Protein AF-A0A1Q3WP38-F1 (afdb_monomer_lite)

Radius of gyration: 19.01 Å; chains: 1; bounding box: 45×33×52 Å

Sequence (84 aa):
MIPTEPQTRFSHTLPELRFSLSLLYVGRFLLGMHNAAPTDEERVQAFDDHIETVTDELVATELLHEAAVLAGDILPNTSPENPV

pLDDT: mean 84.51, std 16.99, range [38.12, 98.25]

Secondary structure (DSSP, 8-state):
-PPPPPP-TTTTHHHHHHHHHHHHHHHHHHHHHH-SSTT-HHHHHHHHHHHHHHHHHHHHHHHHHHHHHHHT-PPP--------

Structure (mmCIF, N/CA/C/O backbone):
data_AF-A0A1Q3WP38-F1
#
_entry.id   AF-A0A1Q3WP38-F1
#
loop_
_atom_site.group_PDB
_atom_site.id
_atom_site.type_symbol
_atom_site.label_atom_id
_atom_site.label_alt_id
_atom_site.label_comp_id
_atom_site.label_asym_id
_atom_site.label_entity_id
_atom_site.label_seq_id
_atom_site.pdbx_PDB_ins_code
_atom_site.Cartn_x
_atom_site.Cartn_y
_atom_site.Cartn_z
_atom_site.occupancy
_atom_site.B_iso_or_equiv
_atom_site.auth_seq_id
_atom_site.auth_comp_id
_atom_site.auth_asym_id
_atom_site.auth_atom_id
_atom_site.pdbx_PDB_model_num
ATOM 1 N N . MET A 1 1 ? 23.944 15.870 -5.981 1.00 38.12 1 MET A N 1
ATOM 2 C CA . MET A 1 1 ? 22.746 15.498 -6.758 1.00 38.12 1 MET A CA 1
ATOM 3 C C . MET A 1 1 ? 21.991 14.485 -5.926 1.00 38.12 1 MET A C 1
ATOM 5 O O . MET A 1 1 ? 22.596 13.489 -5.555 1.00 38.12 1 MET A O 1
ATOM 9 N N . ILE A 1 2 ? 20.752 14.783 -5.532 1.00 42.19 2 ILE A N 1
ATOM 10 C CA . ILE A 1 2 ? 19.884 13.789 -4.889 1.00 42.19 2 ILE A CA 1
ATOM 11 C C . ILE A 1 2 ? 19.559 12.774 -5.992 1.00 42.19 2 ILE A C 1
ATOM 13 O O . ILE A 1 2 ? 19.095 13.216 -7.044 1.00 42.19 2 ILE A O 1
ATOM 17 N N . PRO A 1 3 ? 19.872 11.479 -5.836 1.00 50.56 3 PRO A N 1
ATOM 18 C CA . PRO A 1 3 ? 19.485 10.481 -6.822 1.00 50.56 3 PRO A CA 1
ATOM 19 C C . PRO A 1 3 ? 17.960 10.509 -6.942 1.00 50.56 3 PRO A C 1
ATOM 21 O O . PRO A 1 3 ? 17.264 10.322 -5.947 1.00 50.56 3 PRO A O 1
ATOM 24 N N . THR A 1 4 ? 17.438 10.818 -8.125 1.00 67.69 4 THR A N 1
ATOM 25 C CA . THR A 1 4 ? 16.010 10.680 -8.408 1.00 67.69 4 THR A CA 1
ATOM 26 C C . THR A 1 4 ? 15.673 9.195 -8.415 1.00 67.69 4 THR A C 1
ATOM 28 O O . THR A 1 4 ? 16.333 8.420 -9.108 1.00 67.69 4 THR A O 1
ATOM 31 N N . GLU A 1 5 ? 14.672 8.793 -7.630 1.00 77.50 5 GLU A N 1
ATOM 32 C CA . GLU A 1 5 ? 14.140 7.429 -7.680 1.00 77.50 5 GLU A CA 1
ATOM 33 C C . GLU A 1 5 ? 13.724 7.084 -9.121 1.00 77.50 5 GLU A C 1
ATOM 35 O O . GLU A 1 5 ? 13.097 7.921 -9.791 1.00 77.50 5 GLU A O 1
ATOM 40 N N . PRO A 1 6 ? 14.075 5.881 -9.614 1.00 84.69 6 PRO A N 1
ATOM 41 C CA . PRO A 1 6 ? 13.694 5.442 -10.948 1.00 84.69 6 PRO A CA 1
ATOM 42 C C . PRO A 1 6 ? 12.169 5.452 -11.081 1.00 84.69 6 PRO A C 1
ATOM 44 O O . PRO A 1 6 ? 11.449 4.928 -10.237 1.00 84.69 6 PRO A O 1
ATOM 47 N N . GLN A 1 7 ? 11.665 6.068 -12.147 1.00 90.94 7 GLN A N 1
ATOM 48 C CA . GLN A 1 7 ? 10.229 6.154 -12.397 1.00 90.94 7 GLN A CA 1
ATOM 49 C C . GLN A 1 7 ? 9.779 4.964 -13.235 1.00 90.94 7 GLN A C 1
ATOM 51 O O . GLN A 1 7 ? 10.367 4.658 -14.262 1.00 90.94 7 GLN A O 1
ATOM 56 N N . THR A 1 8 ? 8.705 4.310 -12.823 1.00 93.12 8 THR A N 1
ATOM 57 C CA . THR A 1 8 ? 8.051 3.218 -13.555 1.00 93.12 8 THR A CA 1
ATOM 58 C C . THR A 1 8 ? 6.581 3.571 -13.737 1.00 93.12 8 THR A C 1
ATOM 60 O O . THR A 1 8 ? 6.069 4.497 -13.101 1.00 93.12 8 THR A O 1
ATOM 63 N N . ARG A 1 9 ? 5.843 2.779 -14.518 1.00 92.12 9 ARG A N 1
ATOM 64 C CA . ARG A 1 9 ? 4.380 2.921 -14.598 1.00 92.12 9 ARG A CA 1
ATOM 65 C C . ARG A 1 9 ? 3.664 2.786 -13.245 1.00 92.12 9 ARG A C 1
ATOM 67 O O . ARG A 1 9 ? 2.553 3.279 -13.128 1.00 92.12 9 ARG A O 1
ATOM 74 N N . PHE A 1 10 ? 4.284 2.170 -12.237 1.00 92.62 10 PHE A N 1
ATOM 75 C CA . PHE A 1 10 ? 3.711 1.967 -10.899 1.00 92.62 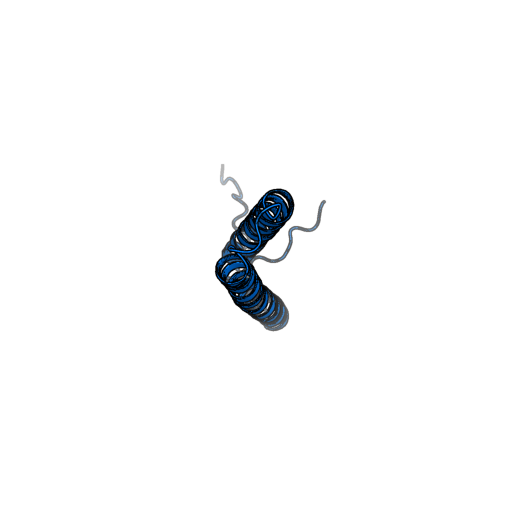10 PHE A CA 1
ATOM 76 C C . PHE A 1 10 ? 4.041 3.099 -9.914 1.00 92.62 10 PHE A C 1
ATOM 78 O O . PHE A 1 10 ? 3.408 3.223 -8.870 1.00 92.62 10 PHE A O 1
ATOM 85 N N . SER A 1 11 ? 5.005 3.962 -10.249 1.00 89.88 11 SER A N 1
ATOM 86 C CA . SER A 1 11 ? 5.525 4.984 -9.331 1.00 89.88 11 SER A CA 1
ATOM 87 C C . SER A 1 11 ? 4.492 6.047 -8.954 1.00 89.88 11 SER A C 1
ATOM 89 O O . SER A 1 11 ? 4.562 6.594 -7.861 1.00 89.88 11 SER A O 1
ATOM 91 N N . HIS A 1 12 ? 3.518 6.325 -9.826 1.00 91.31 12 HIS A N 1
ATOM 92 C CA . HIS A 1 12 ? 2.462 7.303 -9.548 1.00 91.31 12 HIS A CA 1
ATOM 93 C C . HIS A 1 12 ? 1.425 6.795 -8.535 1.00 91.31 12 HIS A C 1
ATOM 95 O O . HIS A 1 12 ? 0.855 7.589 -7.796 1.00 91.31 12 HIS A O 1
ATOM 101 N N . THR A 1 13 ? 1.205 5.479 -8.476 1.00 92.88 13 THR A N 1
ATOM 102 C CA . THR A 1 13 ? 0.189 4.856 -7.616 1.00 92.88 13 THR A CA 1
ATOM 103 C C . THR A 1 13 ? 0.680 4.713 -6.171 1.00 92.88 13 THR A C 1
ATOM 105 O O . THR A 1 13 ? -0.105 4.803 -5.230 1.00 92.88 13 THR A O 1
ATOM 108 N N . LEU A 1 14 ? 1.993 4.550 -5.966 1.00 93.31 14 LEU A N 1
ATOM 109 C CA . LEU A 1 14 ? 2.585 4.356 -4.636 1.00 93.31 14 LEU A CA 1
ATOM 110 C C . LEU A 1 14 ? 2.312 5.512 -3.649 1.00 93.31 14 LEU A C 1
ATOM 112 O O . LEU A 1 14 ? 1.901 5.230 -2.520 1.00 93.31 14 LEU A O 1
ATOM 116 N N . PRO A 1 15 ? 2.496 6.803 -4.008 1.00 94.88 15 PRO A N 1
ATOM 117 C CA . PRO A 1 15 ? 2.157 7.911 -3.117 1.00 94.88 15 PRO A CA 1
ATOM 118 C C . PRO A 1 15 ? 0.677 7.943 -2.735 1.00 94.88 15 PRO A C 1
ATOM 120 O O . PRO A 1 15 ? 0.355 8.218 -1.580 1.00 94.88 15 PRO A O 1
ATOM 123 N N . GLU A 1 16 ? -0.212 7.644 -3.684 1.00 94.38 16 GLU A N 1
ATOM 124 C CA . GLU A 1 16 ? -1.657 7.644 -3.456 1.00 94.38 16 GLU A CA 1
ATOM 125 C C . GLU A 1 16 ? -2.059 6.537 -2.479 1.00 94.38 16 GLU A C 1
ATOM 127 O O . GLU A 1 16 ? -2.756 6.811 -1.504 1.00 94.38 16 GLU A O 1
ATOM 132 N N . LEU A 1 17 ? -1.553 5.313 -2.663 1.00 95.44 17 LEU A N 1
ATOM 133 C CA . LEU A 1 17 ? -1.817 4.192 -1.754 1.00 95.44 17 LEU A CA 1
ATOM 134 C C . LEU A 1 17 ? -1.290 4.457 -0.338 1.00 95.44 17 LEU A C 1
ATOM 136 O O . LEU A 1 17 ? -2.004 4.241 0.642 1.00 95.44 17 LEU A O 1
ATOM 140 N N . ARG A 1 18 ? -0.075 5.008 -0.209 1.00 96.62 18 ARG A N 1
ATOM 141 C CA . ARG A 1 18 ? 0.504 5.389 1.094 1.00 96.62 18 ARG A CA 1
ATOM 142 C C . ARG A 1 18 ? -0.309 6.484 1.788 1.00 96.62 18 ARG A C 1
ATOM 144 O O . ARG A 1 18 ? -0.508 6.439 3.006 1.00 96.62 18 ARG A O 1
ATOM 151 N N . PHE A 1 19 ? -0.786 7.468 1.028 1.00 96.94 19 PHE A N 1
ATOM 152 C CA . PHE A 1 19 ? -1.639 8.528 1.556 1.00 96.94 19 PHE A CA 1
ATOM 153 C C . PHE A 1 19 ? -2.997 7.984 2.014 1.00 96.94 19 PHE A C 1
ATOM 155 O O . PHE A 1 19 ? -3.410 8.252 3.144 1.00 96.94 19 PHE A O 1
ATOM 162 N N . SER A 1 20 ? -3.650 7.164 1.188 1.00 95.94 20 SER A N 1
ATOM 163 C CA . SER A 1 20 ? -4.911 6.496 1.524 1.00 95.94 20 SER A CA 1
ATOM 164 C C . SER A 1 20 ? -4.784 5.668 2.801 1.00 95.94 20 SER A C 1
ATOM 166 O O . SER A 1 20 ? -5.579 5.837 3.725 1.00 95.94 20 SER A O 1
ATOM 168 N N . LEU A 1 21 ? -3.731 4.854 2.915 1.00 97.06 21 LEU A N 1
ATOM 169 C CA . LEU A 1 21 ? -3.466 4.047 4.106 1.00 97.06 21 LEU A CA 1
ATOM 170 C C . LEU A 1 21 ? -3.277 4.915 5.363 1.00 97.06 21 LEU A C 1
ATOM 172 O O . LEU A 1 21 ? -3.806 4.598 6.429 1.00 97.06 21 LEU A O 1
ATOM 176 N N . SER A 1 22 ? -2.592 6.056 5.236 1.00 97.31 22 SER A N 1
ATOM 177 C CA . SER A 1 22 ? -2.421 7.012 6.340 1.00 97.31 22 SER A CA 1
ATOM 178 C C . SER A 1 22 ? -3.764 7.561 6.835 1.00 97.31 22 SER A C 1
ATOM 180 O O . SER A 1 22 ? -3.998 7.636 8.042 1.00 97.31 22 SER A O 1
ATOM 182 N N . LEU A 1 23 ? -4.671 7.912 5.917 1.00 96.75 23 LEU A N 1
ATOM 183 C CA . LEU A 1 23 ? -6.017 8.375 6.266 1.00 96.75 23 LEU A CA 1
ATOM 184 C C . LEU A 1 23 ? -6.852 7.281 6.936 1.00 96.75 23 LEU A C 1
ATOM 186 O O . LEU A 1 23 ? -7.572 7.574 7.892 1.00 96.75 23 LEU A O 1
ATOM 190 N N . LEU A 1 24 ? -6.738 6.031 6.481 1.00 95.62 24 LEU A N 1
ATOM 191 C CA . LEU A 1 24 ? -7.441 4.903 7.091 1.00 95.62 24 LEU A CA 1
ATOM 192 C C . LEU A 1 24 ? -6.984 4.659 8.528 1.00 95.62 24 LEU A C 1
ATOM 194 O O . LEU A 1 24 ? -7.829 4.518 9.411 1.00 95.62 24 LEU A O 1
ATOM 198 N N . TYR A 1 25 ? -5.676 4.708 8.798 1.00 95.31 25 TYR A N 1
ATOM 199 C CA . TYR A 1 25 ? -5.168 4.605 10.167 1.00 95.31 25 TYR A CA 1
ATOM 200 C C . TYR A 1 25 ? -5.645 5.754 11.061 1.00 95.31 25 TYR A C 1
ATOM 202 O O . TYR A 1 25 ? -6.010 5.517 12.215 1.00 95.31 25 TYR A O 1
ATOM 210 N N . VAL A 1 26 ? -5.705 6.986 10.544 1.00 95.31 26 VAL A N 1
ATOM 211 C CA . VAL A 1 26 ? -6.274 8.124 11.287 1.00 95.31 26 VAL A CA 1
ATOM 212 C C . VAL A 1 26 ? -7.759 7.896 11.577 1.00 95.31 26 VAL A C 1
ATOM 214 O O . VAL A 1 26 ? -8.189 8.064 12.717 1.00 95.31 26 VAL A O 1
ATOM 217 N N . GLY A 1 27 ? -8.542 7.471 10.583 1.00 92.25 27 GLY A N 1
ATOM 218 C CA . GLY A 1 27 ? -9.961 7.155 10.759 1.00 92.25 27 GLY A CA 1
ATOM 219 C C . GLY A 1 27 ? -10.183 6.060 11.803 1.00 92.25 27 GLY A C 1
ATOM 220 O O . GLY A 1 27 ? -10.985 6.226 12.724 1.00 92.25 27 GLY A O 1
ATOM 221 N N . ARG A 1 28 ? -9.395 4.985 11.729 1.00 91.62 28 ARG A N 1
ATOM 222 C CA . ARG A 1 28 ? -9.418 3.872 12.680 1.00 91.62 28 ARG A CA 1
ATOM 223 C C . ARG A 1 28 ? -9.051 4.297 14.102 1.00 91.62 28 ARG A C 1
ATOM 225 O O . ARG A 1 28 ? -9.668 3.828 15.062 1.00 91.62 28 ARG A O 1
ATOM 232 N N . PHE A 1 29 ? -8.076 5.194 14.248 1.00 90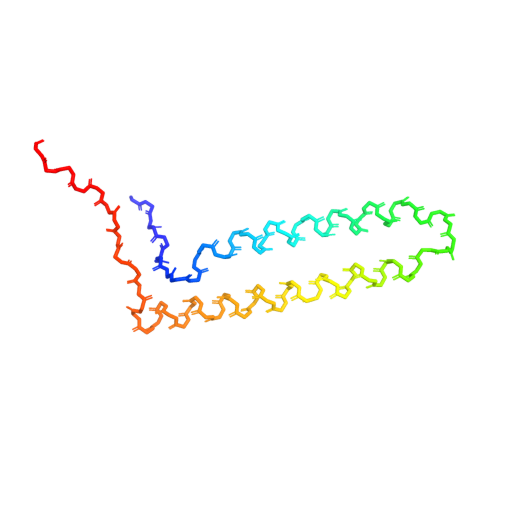.75 29 PHE A N 1
ATOM 233 C CA . PHE A 1 29 ? -7.698 5.777 15.534 1.00 90.75 29 PHE A CA 1
ATOM 234 C C . PHE A 1 29 ? -8.834 6.620 16.131 1.00 90.75 29 PHE A C 1
ATOM 236 O O . PHE A 1 29 ? -9.192 6.431 17.294 1.00 90.75 29 PHE A O 1
ATOM 243 N N . LEU A 1 30 ? -9.449 7.499 15.331 1.00 89.88 30 LEU A N 1
ATOM 244 C CA . LEU A 1 30 ? -10.573 8.334 15.767 1.00 89.88 30 LEU A CA 1
ATOM 245 C C . LEU A 1 30 ? -11.787 7.493 16.184 1.00 89.88 30 LEU A C 1
ATOM 247 O O . LEU A 1 30 ? -12.424 7.799 17.191 1.00 89.88 30 LEU A O 1
ATOM 251 N N . LEU A 1 31 ? -12.069 6.405 15.463 1.00 85.94 31 LEU A N 1
ATOM 252 C CA . LEU A 1 31 ? -13.115 5.450 15.832 1.00 85.94 31 LEU A CA 1
ATOM 253 C C . LEU A 1 31 ? -12.814 4.786 17.186 1.00 85.94 31 LEU A C 1
ATOM 255 O O . LEU A 1 31 ? -13.684 4.702 18.049 1.00 85.94 31 LEU A O 1
ATOM 259 N N . GLY A 1 32 ? -11.552 4.413 17.424 1.00 83.19 32 GLY A N 1
ATOM 260 C CA . GLY A 1 32 ? -11.094 3.889 18.713 1.00 83.19 32 GLY A CA 1
ATOM 261 C C . GLY A 1 32 ? -11.291 4.861 19.883 1.00 83.19 32 GLY A C 1
ATOM 262 O O . GLY A 1 32 ? -11.616 4.428 20.986 1.00 83.19 32 GLY A O 1
ATOM 263 N N . MET A 1 33 ? -11.165 6.170 19.648 1.00 82.25 33 MET A N 1
ATOM 264 C CA . MET A 1 33 ? -11.471 7.199 20.652 1.00 82.25 33 MET A CA 1
ATOM 265 C C . MET A 1 33 ? -12.979 7.363 20.905 1.00 82.25 33 MET A C 1
ATOM 267 O O . MET A 1 33 ? -13.367 7.830 21.975 1.00 82.25 33 MET A O 1
ATOM 271 N N . HIS A 1 34 ? -13.829 6.994 19.938 1.00 72.19 34 HIS A N 1
ATOM 272 C CA . HIS A 1 34 ? -15.288 7.089 20.038 1.00 72.19 34 HIS A CA 1
ATOM 273 C C . HIS A 1 34 ? -15.939 5.883 20.739 1.00 72.19 34 HIS A C 1
ATOM 275 O O . HIS A 1 34 ? -17.071 5.997 21.209 1.00 72.19 34 HIS A O 1
ATOM 281 N N . ASN A 1 35 ? -15.218 4.762 20.883 1.00 59.06 35 ASN A N 1
ATOM 282 C CA . ASN A 1 35 ? -15.677 3.482 21.451 1.00 59.06 35 ASN A CA 1
ATOM 283 C C . ASN A 1 35 ? -16.012 3.492 22.966 1.00 59.06 35 ASN A C 1
ATOM 285 O O . ASN A 1 35 ? -15.882 2.484 23.655 1.00 59.06 35 ASN A O 1
ATOM 289 N N . ALA A 1 36 ? -16.530 4.599 23.501 1.00 56.12 36 ALA A N 1
ATOM 290 C CA . ALA A 1 36 ? -17.230 4.620 24.786 1.00 56.12 36 ALA A CA 1
ATOM 291 C C . ALA A 1 36 ? -18.597 3.890 24.743 1.00 56.12 36 ALA A C 1
ATOM 293 O O . ALA A 1 36 ? -19.250 3.771 25.780 1.00 56.12 36 ALA A O 1
ATOM 294 N N . ALA A 1 37 ? -19.036 3.391 23.577 1.00 57.06 37 ALA A N 1
ATOM 295 C CA . ALA A 1 37 ? -20.275 2.634 23.401 1.00 57.06 37 ALA A CA 1
ATOM 296 C C . ALA A 1 37 ? -20.020 1.265 22.719 1.00 57.06 37 ALA A C 1
ATOM 298 O O . ALA A 1 37 ? -19.375 1.217 21.675 1.00 57.06 37 ALA A O 1
ATOM 299 N N . PRO A 1 38 ? -20.558 0.150 23.250 1.00 57.91 38 PRO A N 1
ATOM 300 C CA . PRO A 1 38 ? -20.269 -1.227 22.811 1.00 57.91 38 PRO A CA 1
ATOM 301 C C . PRO A 1 38 ? -20.980 -1.654 21.505 1.00 57.91 38 PRO A C 1
ATOM 303 O O . PRO A 1 38 ? -21.347 -2.810 21.351 1.00 57.91 38 PRO A O 1
ATOM 306 N N . THR A 1 39 ? -21.252 -0.728 20.578 1.00 60.69 39 THR A N 1
ATOM 307 C CA . THR A 1 39 ? -22.100 -0.977 19.384 1.00 60.69 39 THR A CA 1
ATOM 308 C C . THR A 1 39 ? -21.401 -0.777 18.036 1.00 60.69 39 THR A C 1
ATOM 310 O O . THR A 1 39 ? -22.051 -0.942 17.010 1.00 60.69 39 THR A O 1
ATOM 313 N N . ASP A 1 40 ? -20.098 -0.474 18.009 1.00 72.50 40 ASP A N 1
ATOM 314 C CA . ASP A 1 40 ? -19.367 -0.142 16.768 1.00 72.50 40 ASP A CA 1
ATOM 315 C C . ASP A 1 40 ? -18.351 -1.217 16.313 1.00 72.50 40 ASP A C 1
ATOM 317 O O . ASP A 1 40 ? -17.562 -0.970 15.403 1.00 72.50 40 ASP A O 1
ATOM 321 N N . GLU A 1 41 ? -18.372 -2.424 16.897 1.00 81.25 41 GLU A N 1
ATOM 322 C CA . GLU A 1 41 ? -17.419 -3.508 16.573 1.00 81.25 41 GLU A CA 1
ATOM 323 C C . GLU A 1 41 ? -17.421 -3.896 15.084 1.00 81.25 41 GLU A C 1
ATOM 325 O O . GLU A 1 41 ? -16.361 -4.088 14.497 1.00 81.25 41 GLU A O 1
ATOM 330 N N . GLU A 1 42 ? -18.590 -3.935 14.440 1.00 84.94 42 GLU A N 1
ATOM 331 C CA . GLU A 1 42 ? -18.704 -4.250 13.008 1.00 84.94 42 GLU A CA 1
ATOM 332 C C . GLU A 1 42 ? -18.068 -3.165 12.124 1.00 84.94 42 GLU A C 1
ATOM 334 O O . GLU A 1 42 ? -17.400 -3.469 11.137 1.00 84.94 42 GLU A O 1
ATOM 339 N N . ARG A 1 43 ? -18.207 -1.884 12.497 1.00 83.75 43 ARG A N 1
ATOM 340 C CA . ARG A 1 43 ? -17.569 -0.778 11.764 1.00 83.75 43 ARG A CA 1
ATOM 341 C C . ARG A 1 43 ? -16.064 -0.762 11.960 1.00 83.75 43 ARG A C 1
ATOM 343 O O . ARG A 1 43 ? -15.331 -0.458 11.025 1.00 83.75 43 ARG A O 1
ATOM 350 N N . VAL A 1 44 ? -15.617 -1.076 13.173 1.00 88.06 44 VAL A N 1
ATOM 351 C CA . VAL A 1 44 ? -14.199 -1.240 13.490 1.00 88.06 44 VAL A CA 1
ATOM 352 C C . VAL A 1 44 ? -13.593 -2.337 12.617 1.00 88.06 44 VAL A C 1
ATOM 354 O O . VAL A 1 44 ? -12.581 -2.085 11.967 1.00 88.06 44 VAL A O 1
ATOM 357 N N . GLN A 1 45 ? -14.253 -3.495 12.536 1.00 90.19 45 GLN A N 1
ATOM 358 C CA . GLN A 1 45 ? -13.805 -4.600 11.693 1.00 90.19 45 GLN A CA 1
ATOM 359 C C . GLN A 1 45 ? -13.776 -4.208 10.211 1.00 90.19 45 GLN A C 1
ATOM 361 O O . GLN A 1 45 ? -12.785 -4.461 9.541 1.00 90.19 45 GLN A O 1
ATOM 366 N N . ALA A 1 46 ? -14.798 -3.507 9.711 1.00 90.25 46 ALA A N 1
ATOM 367 C CA . ALA A 1 46 ? -14.821 -3.050 8.321 1.00 90.25 46 ALA A CA 1
ATOM 368 C C . ALA A 1 46 ? -13.655 -2.100 7.976 1.00 90.25 46 ALA A C 1
ATOM 370 O O . ALA A 1 46 ? -1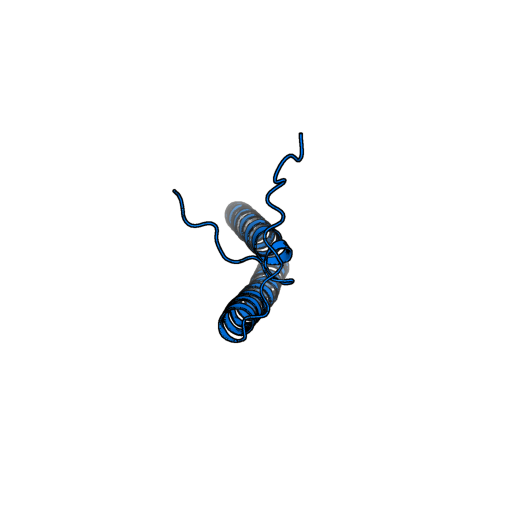3.140 -2.132 6.858 1.00 90.25 46 ALA A O 1
ATOM 371 N N . PHE A 1 47 ? -13.224 -1.254 8.920 1.00 92.50 47 PHE A N 1
ATOM 372 C CA . PHE A 1 47 ? -12.016 -0.442 8.745 1.00 92.50 47 PHE A CA 1
ATOM 373 C C . PHE A 1 47 ? -10.753 -1.301 8.718 1.00 92.50 47 PHE A C 1
ATOM 375 O O . PHE A 1 47 ? -9.886 -1.050 7.885 1.00 92.50 47 PHE A O 1
ATOM 382 N N . ASP A 1 48 ? -10.650 -2.290 9.606 1.00 94.62 48 ASP A N 1
ATOM 383 C CA . ASP A 1 48 ? -9.495 -3.188 9.672 1.00 94.62 48 ASP A CA 1
ATOM 384 C C . ASP A 1 48 ? -9.366 -4.021 8.378 1.00 94.62 48 ASP A C 1
ATOM 386 O O . ASP A 1 48 ? -8.291 -4.039 7.779 1.00 94.62 48 ASP A O 1
ATOM 390 N N . ASP A 1 49 ? -10.471 -4.571 7.863 1.00 96.50 49 ASP A N 1
ATOM 391 C CA . ASP A 1 49 ? -10.516 -5.296 6.581 1.00 96.50 49 ASP A CA 1
ATOM 392 C C . ASP A 1 49 ? -10.109 -4.394 5.397 1.00 96.50 49 ASP A C 1
ATOM 394 O O . ASP A 1 49 ? -9.433 -4.812 4.449 1.00 96.50 49 ASP A O 1
ATOM 398 N N . HIS A 1 50 ? -10.511 -3.119 5.432 1.00 95.94 50 HIS A N 1
ATOM 399 C CA . HIS A 1 50 ? -10.159 -2.174 4.377 1.00 95.94 50 HIS A CA 1
ATOM 400 C C . HIS A 1 50 ? -8.687 -1.744 4.447 1.00 95.94 50 HIS A C 1
ATOM 402 O O . HIS A 1 50 ? -8.038 -1.613 3.408 1.00 95.94 50 HIS A O 1
ATOM 408 N N . ILE A 1 51 ? -8.143 -1.572 5.655 1.00 97.50 51 ILE A N 1
ATOM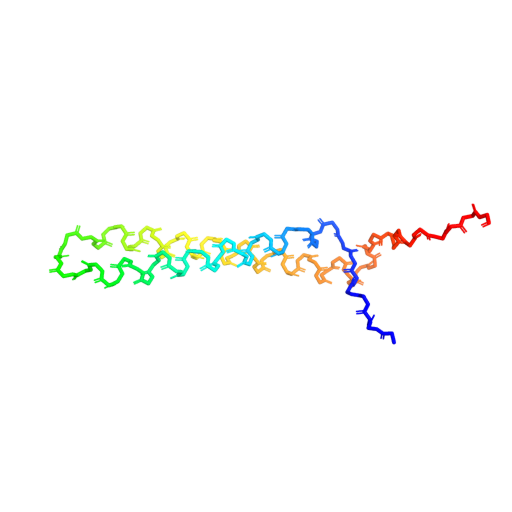 409 C CA . ILE A 1 51 ? -6.711 -1.340 5.875 1.00 97.50 51 ILE A CA 1
ATOM 410 C C . ILE A 1 51 ? -5.899 -2.511 5.322 1.00 97.50 51 ILE A C 1
ATOM 412 O O . ILE A 1 51 ? -4.914 -2.272 4.624 1.00 97.50 51 ILE A O 1
ATOM 416 N N . GLU A 1 52 ? -6.309 -3.752 5.590 1.00 98.25 52 GLU A N 1
ATOM 417 C CA . GLU A 1 52 ? -5.663 -4.952 5.045 1.00 98.25 52 GLU A CA 1
ATOM 418 C C . GLU A 1 52 ? -5.675 -4.932 3.511 1.00 98.25 52 GLU A C 1
ATOM 420 O O . GLU A 1 52 ? -4.619 -4.999 2.888 1.00 98.25 52 GLU A O 1
ATOM 425 N N . THR A 1 53 ? -6.841 -4.693 2.904 1.00 98.06 53 THR A N 1
ATOM 426 C CA . THR A 1 53 ? -6.991 -4.637 1.438 1.00 98.06 53 THR A CA 1
ATOM 427 C C . THR A 1 53 ? -6.058 -3.606 0.789 1.00 98.06 53 THR A C 1
ATOM 429 O O . THR A 1 53 ? -5.381 -3.905 -0.195 1.00 98.06 53 THR A O 1
ATOM 432 N N . VAL A 1 54 ? -5.996 -2.384 1.332 1.00 97.38 54 VAL A N 1
ATOM 433 C CA . VAL A 1 54 ? -5.123 -1.321 0.798 1.00 97.38 54 VAL A CA 1
ATOM 434 C C . VAL A 1 54 ? -3.647 -1.631 1.055 1.00 97.38 54 VAL A C 1
ATOM 436 O O . VAL A 1 54 ? -2.791 -1.286 0.240 1.00 97.38 54 VAL A O 1
ATOM 439 N N . THR A 1 55 ? -3.332 -2.296 2.168 1.00 98.06 55 THR A N 1
ATOM 440 C CA . THR A 1 55 ? -1.966 -2.739 2.476 1.00 98.06 55 THR A CA 1
ATOM 441 C C . THR A 1 55 ? -1.493 -3.793 1.476 1.00 98.06 55 THR A C 1
ATOM 443 O O . THR A 1 55 ? -0.384 -3.670 0.957 1.00 98.06 55 THR A O 1
ATOM 446 N N . ASP A 1 56 ? -2.331 -4.777 1.143 1.00 98.25 56 ASP A N 1
ATOM 447 C CA . ASP A 1 56 ? -2.025 -5.794 0.133 1.00 98.25 56 ASP A CA 1
ATOM 448 C C . ASP A 1 56 ? -1.772 -5.16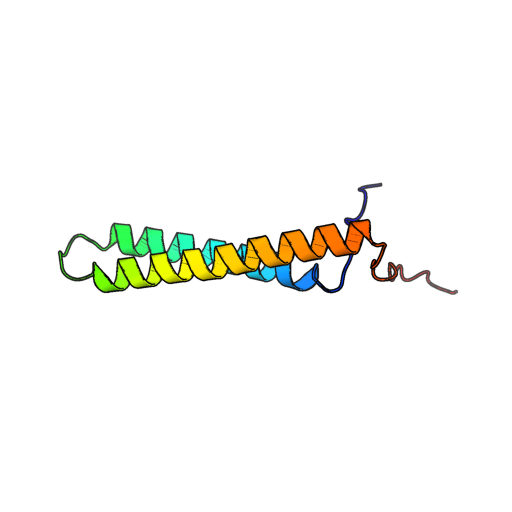6 -1.242 1.00 98.25 56 ASP A C 1
ATOM 450 O O . ASP A 1 56 ? -0.798 -5.504 -1.922 1.00 98.25 56 ASP A O 1
ATOM 454 N N . GLU A 1 57 ? -2.609 -4.204 -1.641 1.00 97.94 57 GLU A N 1
ATOM 455 C CA . GLU A 1 57 ? -2.439 -3.468 -2.895 1.00 97.94 57 GLU A CA 1
ATOM 456 C C . GLU A 1 57 ? -1.142 -2.647 -2.912 1.00 97.94 57 GLU A C 1
ATOM 458 O O . GLU A 1 57 ? -0.413 -2.657 -3.910 1.00 97.94 57 GLU A O 1
ATOM 463 N N . LEU A 1 58 ? -0.818 -1.971 -1.805 1.00 97.69 58 LEU A N 1
ATOM 464 C CA . LEU A 1 58 ? 0.428 -1.223 -1.659 1.00 97.69 58 LEU A CA 1
ATOM 465 C C . LEU A 1 58 ? 1.639 -2.143 -1.824 1.00 97.69 58 LEU A C 1
ATOM 467 O O . LEU A 1 58 ? 2.504 -1.862 -2.652 1.00 97.69 58 LEU A O 1
ATOM 471 N N . VAL A 1 59 ? 1.677 -3.262 -1.099 1.00 97.69 59 VAL A N 1
ATOM 472 C CA . VAL A 1 59 ? 2.788 -4.222 -1.161 1.00 97.69 59 VAL A CA 1
ATOM 473 C C . VAL A 1 59 ? 2.914 -4.828 -2.558 1.00 97.69 59 VAL A C 1
ATOM 475 O O . VAL A 1 59 ? 4.018 -4.909 -3.098 1.00 97.69 59 VAL A O 1
ATOM 478 N N . ALA A 1 60 ? 1.801 -5.213 -3.186 1.00 97.94 60 ALA A N 1
ATOM 479 C CA . ALA A 1 60 ? 1.816 -5.727 -4.553 1.00 97.94 60 ALA A CA 1
ATOM 480 C C . ALA A 1 60 ? 2.366 -4.687 -5.543 1.00 97.94 60 ALA A C 1
ATOM 482 O O . ALA A 1 60 ? 3.176 -5.020 -6.411 1.00 97.94 60 ALA A O 1
ATOM 483 N N . THR A 1 61 ? 1.973 -3.422 -5.392 1.00 97.38 61 THR A N 1
ATOM 484 C CA . THR A 1 61 ? 2.435 -2.323 -6.247 1.00 97.38 61 THR A CA 1
ATOM 485 C C . THR A 1 61 ? 3.919 -2.022 -6.029 1.00 97.38 61 THR A C 1
ATOM 487 O O . THR A 1 61 ? 4.635 -1.797 -7.004 1.00 97.38 61 THR A O 1
ATOM 490 N N . GLU A 1 62 ? 4.414 -2.070 -4.788 1.00 96.88 62 GLU A N 1
ATOM 491 C CA . GLU A 1 62 ? 5.843 -1.923 -4.476 1.00 96.88 62 GLU A CA 1
ATOM 492 C C . GLU A 1 62 ? 6.662 -3.057 -5.102 1.00 96.88 62 GLU A C 1
ATOM 494 O O . GLU A 1 62 ? 7.664 -2.802 -5.766 1.00 96.88 62 GLU A O 1
ATOM 499 N N . LEU A 1 63 ? 6.199 -4.305 -5.002 1.00 97.69 63 LEU A N 1
ATOM 500 C CA . LEU A 1 63 ? 6.865 -5.441 -5.646 1.00 97.69 63 LEU A CA 1
ATOM 501 C C . LEU A 1 63 ? 6.899 -5.305 -7.174 1.00 97.69 63 LEU A C 1
ATOM 503 O O . LEU A 1 63 ? 7.918 -5.603 -7.798 1.00 97.69 63 LEU A O 1
ATOM 507 N N . LEU A 1 64 ? 5.807 -4.842 -7.786 1.00 97.12 64 LEU A N 1
ATOM 508 C CA . LEU A 1 64 ? 5.748 -4.584 -9.226 1.00 97.12 64 LEU A CA 1
ATOM 509 C C . LEU A 1 64 ? 6.665 -3.432 -9.644 1.00 97.12 64 LEU A C 1
ATOM 511 O O . LEU A 1 64 ? 7.291 -3.508 -10.704 1.00 97.12 64 LEU A O 1
ATOM 515 N N . HIS A 1 65 ? 6.764 -2.391 -8.818 1.00 95.94 65 HIS A N 1
ATOM 516 C CA . HIS A 1 65 ? 7.695 -1.289 -9.012 1.00 95.94 65 HIS A CA 1
ATOM 517 C C . HIS A 1 65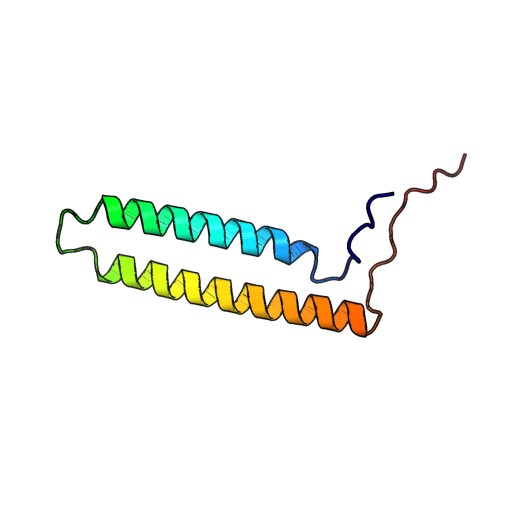 ? 9.144 -1.787 -9.018 1.00 95.94 65 HIS A C 1
ATOM 519 O O . HIS A 1 65 ? 9.847 -1.591 -10.008 1.00 95.94 65 HIS A O 1
ATOM 525 N N . GLU A 1 66 ? 9.562 -2.506 -7.977 1.00 95.75 66 GLU A N 1
ATOM 526 C CA . GLU A 1 66 ? 10.920 -3.050 -7.861 1.00 95.75 66 GLU A CA 1
ATOM 527 C C . GLU A 1 66 ? 11.240 -4.052 -8.980 1.00 95.75 66 GLU A C 1
ATOM 529 O O . GLU A 1 66 ? 12.330 -4.034 -9.555 1.00 95.75 66 GLU A O 1
ATOM 534 N N . ALA A 1 67 ? 10.276 -4.897 -9.359 1.00 96.62 67 ALA A N 1
ATOM 535 C CA . ALA A 1 67 ? 10.435 -5.821 -10.479 1.00 96.62 67 ALA A CA 1
ATOM 536 C C . ALA A 1 67 ? 10.615 -5.086 -11.818 1.00 96.62 67 ALA A C 1
ATOM 538 O O . ALA A 1 67 ? 11.442 -5.497 -12.634 1.00 96.62 67 ALA A O 1
ATOM 539 N N . ALA A 1 68 ? 9.877 -3.995 -12.045 1.00 95.00 68 ALA A N 1
ATOM 540 C CA . ALA A 1 68 ? 10.028 -3.161 -13.235 1.00 95.00 68 ALA A CA 1
ATOM 541 C C . ALA A 1 68 ? 11.395 -2.466 -13.264 1.00 95.00 68 ALA A C 1
ATOM 543 O O . ALA A 1 68 ? 12.072 -2.496 -14.291 1.00 95.00 68 ALA A O 1
ATOM 544 N N . VAL A 1 69 ? 11.848 -1.926 -12.128 1.00 94.69 69 VAL A N 1
ATOM 545 C CA . VAL A 1 69 ? 13.197 -1.356 -11.989 1.00 94.69 69 VAL A CA 1
ATOM 546 C C . VAL A 1 69 ? 14.262 -2.404 -12.317 1.00 94.69 69 VAL A C 1
ATOM 548 O O . VAL A 1 69 ? 15.153 -2.137 -13.124 1.00 94.69 69 VAL A O 1
ATOM 551 N N . LEU A 1 70 ? 14.146 -3.614 -11.762 1.00 94.88 70 LEU A N 1
ATOM 552 C CA . LEU A 1 70 ? 15.078 -4.715 -12.016 1.00 94.88 70 LEU A CA 1
ATOM 553 C C . LEU A 1 70 ? 15.095 -5.145 -13.491 1.00 94.88 70 LEU A C 1
ATOM 555 O O . LEU A 1 70 ? 16.156 -5.451 -14.034 1.00 94.88 70 LEU A O 1
ATOM 559 N N . ALA A 1 71 ? 13.933 -5.161 -14.145 1.00 95.75 71 ALA A N 1
ATOM 560 C CA . ALA A 1 71 ? 13.803 -5.482 -15.565 1.00 95.75 71 ALA A CA 1
ATOM 561 C C . ALA A 1 71 ? 14.278 -4.349 -16.497 1.00 95.75 71 ALA A C 1
ATOM 563 O O . ALA A 1 71 ? 14.362 -4.555 -17.708 1.00 95.75 71 ALA A O 1
ATOM 564 N N . GLY A 1 72 ? 14.581 -3.164 -15.957 1.00 92.38 72 GLY A N 1
ATOM 565 C CA . GLY A 1 72 ? 14.903 -1.974 -16.741 1.00 92.38 72 GLY A CA 1
ATOM 566 C C . GLY A 1 72 ? 13.687 -1.322 -17.409 1.00 92.38 72 GLY A C 1
ATOM 567 O O . GLY A 1 72 ? 13.866 -0.505 -18.310 1.00 92.38 72 GLY A O 1
ATOM 568 N N . ASP A 1 73 ? 12.465 -1.647 -16.974 1.00 92.31 73 ASP A N 1
ATOM 569 C CA . ASP A 1 73 ? 11.209 -1.011 -17.404 1.00 92.31 73 ASP A CA 1
ATOM 570 C C . ASP A 1 73 ? 11.023 0.342 -16.692 1.00 92.31 73 ASP A C 1
ATOM 572 O O . ASP A 1 73 ? 10.118 0.556 -15.880 1.00 92.31 73 ASP A O 1
ATOM 576 N N . ILE A 1 74 ? 11.970 1.247 -16.951 1.00 91.50 74 ILE A N 1
ATOM 577 C CA . ILE A 1 74 ? 12.049 2.583 -16.361 1.00 91.50 74 ILE A CA 1
ATOM 578 C C . ILE A 1 74 ? 11.567 3.596 -17.404 1.00 91.50 74 ILE A C 1
ATOM 580 O O . ILE A 1 74 ? 12.016 3.603 -18.552 1.00 91.50 74 ILE A O 1
ATOM 584 N N . LEU A 1 75 ? 10.651 4.473 -16.997 1.00 88.12 75 LEU A N 1
ATOM 585 C CA . LEU A 1 75 ? 10.179 5.579 -17.815 1.00 88.12 75 LEU A CA 1
ATOM 586 C C . LEU A 1 75 ? 11.341 6.543 -18.095 1.00 88.12 75 LEU A C 1
ATOM 588 O O . LEU A 1 75 ? 12.126 6.844 -17.191 1.00 88.12 75 LEU A O 1
ATOM 592 N N . PRO A 1 76 ? 11.464 7.060 -19.328 1.00 82.06 76 PRO A N 1
ATOM 593 C CA . PRO A 1 76 ? 12.496 8.033 -19.641 1.00 82.06 76 PRO A CA 1
ATOM 594 C C . PRO A 1 76 ? 12.337 9.248 -18.725 1.00 82.06 76 PRO A C 1
ATOM 596 O O . PRO A 1 76 ? 11.253 9.827 -18.640 1.00 82.06 76 PRO A O 1
ATOM 599 N N . ASN A 1 77 ? 13.420 9.639 -18.046 1.00 65.88 77 ASN A N 1
ATOM 600 C CA . ASN A 1 77 ? 13.463 10.896 -17.311 1.00 65.88 77 ASN A CA 1
ATOM 601 C C . ASN A 1 77 ? 13.168 12.019 -18.305 1.00 65.88 77 ASN A C 1
ATOM 603 O O . ASN A 1 77 ? 14.027 12.384 -19.107 1.00 65.88 77 ASN A O 1
ATOM 607 N N . THR A 1 78 ? 11.965 12.587 -18.258 1.00 58.59 78 THR A N 1
ATOM 608 C CA . THR A 1 78 ? 11.665 13.848 -18.931 1.00 58.59 78 THR A CA 1
ATOM 609 C C . THR A 1 78 ? 12.345 14.964 -18.144 1.00 58.59 78 THR A C 1
ATOM 611 O O . THR A 1 78 ? 11.690 15.763 -17.479 1.00 58.59 78 THR A O 1
ATOM 614 N N . SER A 1 79 ? 13.677 15.008 -18.172 1.00 50.22 79 SER A N 1
ATOM 615 C CA . SER A 1 79 ? 14.368 16.273 -17.974 1.00 50.22 79 SER A CA 1
ATOM 616 C C . SER A 1 79 ? 13.932 17.163 -19.135 1.00 50.22 79 SER A C 1
ATOM 618 O O . SER A 1 79 ? 14.142 16.771 -20.286 1.00 50.22 79 SER A O 1
ATOM 620 N N . PRO A 1 80 ? 13.317 18.333 -18.893 1.00 52.47 80 PRO A N 1
ATOM 621 C CA . PRO A 1 80 ? 13.240 19.345 -19.925 1.00 52.47 80 PRO A CA 1
ATOM 622 C C . PRO A 1 80 ? 14.673 19.844 -20.126 1.00 52.47 80 PRO A C 1
ATOM 624 O O . PRO A 1 80 ? 15.107 20.810 -19.501 1.00 52.47 80 PRO A O 1
ATOM 627 N N . GLU A 1 81 ? 15.455 19.150 -20.952 1.00 52.56 81 GLU A N 1
ATOM 628 C CA . GLU A 1 81 ? 16.583 19.787 -21.614 1.00 52.56 81 GLU A CA 1
ATOM 629 C C . GLU A 1 81 ? 15.971 20.888 -22.472 1.00 52.56 81 GLU A C 1
ATOM 631 O O . GLU A 1 81 ? 15.451 20.623 -23.551 1.00 52.56 81 GLU A O 1
ATOM 636 N N . ASN A 1 82 ? 15.937 22.108 -21.927 1.00 44.88 82 ASN A N 1
ATOM 637 C CA . ASN A 1 82 ? 15.645 23.325 -22.670 1.00 44.88 82 ASN A CA 1
ATOM 638 C C . ASN A 1 82 ? 16.515 23.325 -23.934 1.00 44.88 82 ASN A C 1
ATOM 640 O O . ASN A 1 82 ? 17.735 23.472 -23.812 1.00 44.88 82 ASN A O 1
ATOM 644 N N . PRO A 1 83 ? 15.937 23.206 -25.139 1.00 54.06 83 PRO A N 1
ATOM 645 C CA . PRO A 1 83 ? 16.629 23.614 -26.336 1.00 54.06 83 PRO A CA 1
ATOM 646 C C . PRO A 1 83 ? 16.286 25.091 -26.530 1.00 54.06 83 PRO A C 1
ATOM 648 O O . PRO A 1 83 ? 15.156 25.388 -26.903 1.00 54.06 83 PRO A O 1
ATOM 651 N N . VAL A 1 84 ? 17.214 25.989 -26.193 1.00 39.28 84 VAL A N 1
ATOM 652 C CA . VAL A 1 84 ? 17.539 27.280 -26.850 1.00 39.28 84 VAL A CA 1
ATOM 653 C C . VAL A 1 84 ? 18.510 28.039 -25.950 1.00 39.28 84 VAL A C 1
ATOM 655 O O . VAL A 1 84 ? 18.153 28.323 -24.785 1.00 39.28 84 VAL A O 1
#

Foldseek 3Di:
DPPDDFAAPLNVVLVVLVVVLVVLVVVLVVVVVVVPDPPCVVVNVVSVVVNVVSVVVNVVSVVVVVVCVVVVNTDPPPPPPDDD